Protein AF-A0A1D2M1Y4-F1 (afdb_monomer)

Sequence (96 aa):
MARTKQTARKSTGGKAPRKQLATKAARKSAPATGGVKKPIVTVPAVALREIRRYQKSTELLIRKLPFQRLVHTNLCAIHAKRVTIMPKDIQWQEYP

Foldseek 3Di:
DDDDDDDDDDDPDDDDPDDDDDDPPPDPDDDPPDPPPDPPDDPVNVVVVVVVVCVVDDDDPDDDVVVVLVVQLCVQCVVVVHRDRDPVSNVVPPDD

Secondary structure (DSSP, 8-state):
-------PPP------------------PPPSSS--------HHHHHHHHHHHHHH----SS-HHHHHHHHHHHHHHHHTT-SS--HHHHGGGS--

Structure (mmCIF, N/CA/C/O backbone):
data_AF-A0A1D2M1Y4-F1
#
_entry.id   AF-A0A1D2M1Y4-F1
#
loop_
_atom_site.group_PDB
_atom_site.id
_atom_site.type_symbol
_atom_site.label_atom_id
_atom_site.label_alt_id
_atom_site.label_comp_id
_atom_site.label_asym_id
_atom_site.label_entity_id
_atom_site.label_seq_id
_atom_site.pdbx_PDB_ins_code
_atom_site.Cartn_x
_atom_site.Cartn_y
_atom_site.Cartn_z
_atom_site.occupancy
_atom_site.B_iso_or_equiv
_atom_site.auth_seq_id
_atom_site.auth_comp_id
_atom_site.auth_asym_id
_atom_site.auth_atom_id
_atom_site.pdbx_PDB_model_num
ATOM 1 N N . MET A 1 1 ? 101.021 2.258 -34.499 1.00 53.38 1 MET A N 1
ATOM 2 C CA . MET A 1 1 ? 100.286 2.958 -33.421 1.00 53.38 1 MET A CA 1
ATOM 3 C C . MET A 1 1 ? 99.354 3.985 -34.041 1.00 53.38 1 MET A C 1
ATOM 5 O O . MET A 1 1 ? 99.857 4.875 -34.704 1.00 53.38 1 MET A O 1
ATOM 9 N N . ALA A 1 2 ? 98.043 3.898 -33.812 1.00 53.41 2 ALA A N 1
ATOM 10 C CA . ALA A 1 2 ? 97.169 5.074 -33.769 1.00 53.41 2 ALA A CA 1
ATOM 11 C C . ALA A 1 2 ? 95.862 4.694 -33.057 1.00 53.41 2 ALA A C 1
ATOM 13 O O . ALA A 1 2 ? 95.024 3.960 -33.565 1.00 53.41 2 ALA A O 1
ATOM 14 N N . ARG A 1 3 ? 95.773 5.155 -31.812 1.00 63.22 3 ARG A N 1
ATOM 15 C CA . ARG A 1 3 ? 94.729 4.934 -30.811 1.00 63.22 3 ARG A CA 1
ATOM 16 C C . ARG A 1 3 ? 93.393 5.531 -31.269 1.00 63.22 3 ARG A C 1
ATOM 18 O O . ARG A 1 3 ? 93.292 6.747 -31.409 1.00 63.22 3 ARG A O 1
ATOM 25 N N . THR A 1 4 ? 92.354 4.712 -31.417 1.00 67.31 4 THR A N 1
ATOM 26 C CA . THR A 1 4 ? 90.972 5.197 -31.554 1.00 67.31 4 THR A CA 1
ATOM 27 C C . THR A 1 4 ? 90.547 5.864 -30.245 1.00 67.31 4 THR A C 1
ATOM 29 O O . THR A 1 4 ? 90.450 5.212 -29.204 1.00 67.31 4 THR A O 1
ATOM 32 N N . LYS A 1 5 ? 90.336 7.184 -30.266 1.00 69.50 5 LYS A N 1
ATOM 33 C CA . LYS A 1 5 ? 89.793 7.929 -29.125 1.00 69.50 5 LYS A CA 1
ATOM 34 C C . LYS A 1 5 ? 88.296 7.637 -29.011 1.00 69.50 5 LYS A C 1
ATOM 36 O O . LYS A 1 5 ? 87.521 8.016 -29.879 1.00 69.50 5 LYS A O 1
ATOM 41 N N . GLN A 1 6 ? 87.904 6.983 -27.923 1.00 66.31 6 GLN A N 1
ATOM 42 C CA . GLN A 1 6 ? 86.523 6.930 -27.456 1.00 66.31 6 GLN A CA 1
ATOM 43 C C . GLN A 1 6 ? 86.063 8.357 -27.122 1.00 66.31 6 GLN A C 1
ATO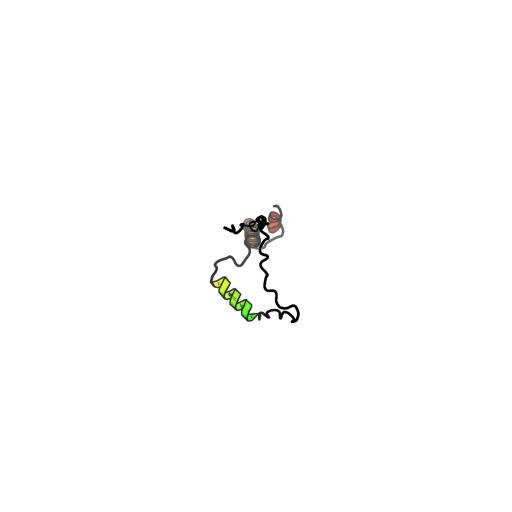M 45 O O . GLN A 1 6 ? 86.664 9.011 -26.270 1.00 66.31 6 GLN A O 1
ATOM 50 N N . THR A 1 7 ? 85.019 8.848 -27.788 1.00 67.06 7 THR A N 1
ATOM 51 C CA . THR A 1 7 ? 84.344 10.105 -27.436 1.00 67.06 7 THR A CA 1
ATOM 52 C C . THR A 1 7 ? 82.954 9.819 -26.859 1.00 67.06 7 THR A C 1
ATOM 54 O O . THR A 1 7 ? 82.386 8.742 -27.038 1.00 67.06 7 THR A O 1
ATOM 57 N N . ALA A 1 8 ? 82.489 10.747 -26.025 1.00 63.88 8 ALA A N 1
ATOM 58 C CA . ALA A 1 8 ? 81.549 10.535 -24.930 1.00 63.88 8 ALA A CA 1
ATOM 59 C C . ALA A 1 8 ? 80.127 10.061 -25.304 1.00 63.88 8 ALA A C 1
ATOM 61 O O . ALA A 1 8 ? 79.602 10.296 -26.389 1.00 63.88 8 ALA A O 1
ATOM 62 N N . ARG A 1 9 ? 79.504 9.404 -24.315 1.00 66.81 9 ARG A N 1
ATOM 63 C CA . ARG A 1 9 ? 78.141 8.852 -24.281 1.00 66.81 9 ARG A CA 1
ATOM 64 C C . ARG A 1 9 ? 77.051 9.925 -24.434 1.00 66.81 9 ARG A C 1
ATOM 66 O O . ARG A 1 9 ? 77.198 11.043 -23.952 1.00 66.81 9 ARG A O 1
ATOM 73 N N . LYS A 1 10 ? 75.904 9.525 -24.995 1.00 61.25 10 LYS A N 1
ATOM 74 C CA . LYS A 1 10 ? 74.644 10.289 -24.979 1.00 61.25 10 LYS A CA 1
ATOM 75 C C . LYS A 1 10 ? 74.128 10.407 -23.538 1.00 61.25 10 LYS A C 1
ATOM 77 O O . LYS A 1 10 ? 73.817 9.389 -22.925 1.00 61.25 10 LYS A O 1
ATOM 82 N N . SER A 1 11 ? 73.998 11.621 -23.010 1.00 65.88 11 SER A N 1
ATOM 83 C CA . SER A 1 11 ? 73.233 11.899 -21.791 1.00 65.88 11 SER A CA 1
ATOM 84 C C . SER A 1 11 ? 71.806 12.295 -22.172 1.00 65.88 11 SER A C 1
ATOM 86 O O . SER A 1 11 ? 71.481 13.462 -22.367 1.00 65.88 11 SER A O 1
ATOM 88 N N . THR A 1 12 ? 70.907 11.319 -22.280 1.00 64.12 12 THR A N 1
ATOM 89 C CA . THR A 1 12 ? 69.478 11.634 -22.188 1.00 64.12 12 THR A CA 1
ATOM 90 C C . THR A 1 12 ? 69.149 11.847 -20.719 1.00 64.12 12 THR A C 1
ATOM 92 O O . THR A 1 12 ? 69.095 10.891 -19.946 1.00 64.12 12 THR A O 1
ATOM 95 N N . GLY A 1 13 ? 68.992 13.118 -20.343 1.00 60.94 13 GLY A N 1
ATOM 96 C CA . GLY A 1 13 ? 68.530 13.542 -19.027 1.00 60.94 13 GLY A CA 1
ATOM 97 C C . GLY A 1 13 ? 67.247 12.816 -18.621 1.00 60.94 13 GLY A C 1
ATOM 98 O O . GLY A 1 13 ? 66.368 12.557 -19.447 1.00 60.94 13 GLY A O 1
ATOM 99 N N . GLY A 1 14 ? 67.185 12.448 -17.342 1.00 67.25 14 GLY A N 1
ATOM 100 C CA . GLY A 1 14 ? 66.112 11.657 -16.760 1.00 67.25 14 GLY A CA 1
ATOM 101 C C . GLY A 1 14 ? 64.731 12.251 -17.026 1.00 67.25 14 GLY A C 1
ATOM 102 O O . GLY A 1 14 ? 64.476 13.432 -16.798 1.00 67.25 14 GLY A O 1
ATOM 103 N N . LYS A 1 15 ? 63.812 11.404 -17.486 1.00 61.50 15 LYS A N 1
ATOM 104 C CA . LYS A 1 15 ? 62.391 11.737 -17.550 1.00 61.50 15 LYS A CA 1
ATOM 105 C C . LYS A 1 15 ? 61.812 11.477 -16.159 1.00 61.50 15 LYS A C 1
ATOM 107 O O . LYS A 1 15 ? 61.646 10.326 -15.768 1.00 61.50 15 LYS A O 1
ATOM 112 N N . ALA A 1 16 ? 61.549 12.537 -15.397 1.00 67.81 16 ALA A N 1
ATOM 113 C CA . ALA A 1 16 ? 60.813 12.424 -14.139 1.00 67.81 16 ALA A CA 1
ATOM 114 C C . ALA A 1 16 ? 59.429 11.787 -14.402 1.00 67.81 16 ALA A C 1
ATOM 116 O O . ALA A 1 16 ? 58.803 12.121 -15.418 1.00 67.81 16 ALA A O 1
ATOM 117 N N . PRO A 1 17 ? 58.912 10.906 -13.523 1.00 66.62 17 PRO A N 1
ATOM 118 C CA . PRO A 1 17 ? 57.568 10.367 -13.673 1.00 66.62 17 PRO A CA 1
ATOM 119 C C . PRO A 1 17 ? 56.561 11.493 -13.414 1.00 66.62 17 PRO A C 1
ATOM 121 O O . PRO A 1 17 ? 56.244 11.848 -12.279 1.00 66.62 17 PRO A O 1
ATOM 124 N N . ARG A 1 18 ? 56.082 12.122 -14.487 1.00 64.69 18 ARG A N 1
ATOM 125 C CA . ARG A 1 18 ? 55.094 13.194 -14.394 1.00 64.69 18 ARG A CA 1
ATOM 126 C C . ARG A 1 18 ? 53.701 12.591 -14.197 1.00 64.69 18 ARG A C 1
ATOM 128 O O . ARG A 1 18 ? 53.160 12.002 -15.121 1.00 64.69 18 ARG A O 1
ATOM 135 N N . LYS A 1 19 ? 53.160 12.825 -12.994 1.00 64.25 19 LYS A N 1
ATOM 136 C CA . LYS A 1 19 ? 51.743 12.999 -12.608 1.00 64.25 19 LYS A CA 1
ATOM 137 C C . LYS A 1 19 ? 50.728 12.025 -13.238 1.00 64.25 19 LYS A C 1
ATOM 139 O O . LYS A 1 19 ? 50.389 12.147 -14.411 1.00 64.25 19 LYS A O 1
ATOM 144 N N . GLN A 1 20 ? 50.135 11.162 -12.405 1.00 64.56 20 GLN A N 1
ATOM 145 C CA . GLN A 1 20 ? 48.849 10.524 -12.706 1.00 64.56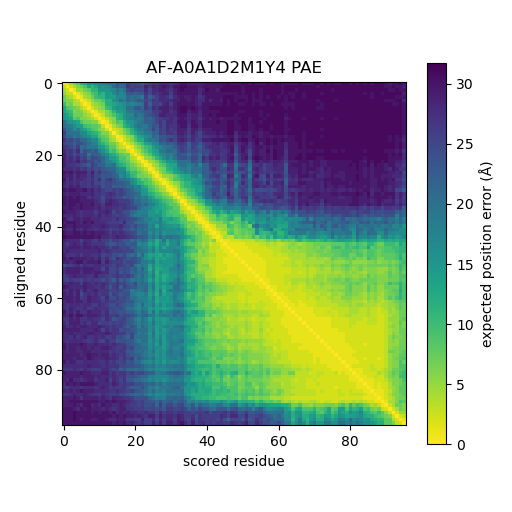 20 GLN A CA 1
ATOM 146 C C . GLN A 1 20 ? 47.826 11.607 -13.069 1.00 64.56 20 GLN A C 1
ATOM 148 O O . GLN A 1 20 ? 47.460 12.444 -12.244 1.00 64.56 20 GLN A O 1
ATOM 153 N N . LEU A 1 21 ? 47.381 11.592 -14.320 1.00 67.06 21 LEU A N 1
ATOM 154 C CA . LEU A 1 21 ? 46.204 12.316 -14.766 1.00 67.06 21 LEU A CA 1
ATOM 155 C C . LEU A 1 21 ? 45.113 11.272 -14.962 1.00 67.06 21 LEU A C 1
ATOM 157 O O . LEU A 1 21 ? 45.303 10.300 -15.691 1.00 67.06 21 LEU A O 1
ATOM 161 N N . ALA A 1 22 ? 44.006 11.456 -14.245 1.00 70.69 22 ALA A N 1
ATOM 162 C CA . ALA A 1 22 ? 42.860 10.566 -14.272 1.00 70.69 22 ALA A CA 1
ATOM 163 C C . ALA A 1 22 ? 42.459 10.234 -15.715 1.00 70.69 22 ALA A C 1
ATOM 165 O O . ALA A 1 22 ? 42.266 11.125 -16.547 1.00 70.69 22 ALA A O 1
ATOM 166 N N . THR A 1 23 ? 42.304 8.944 -16.003 1.00 64.94 23 THR A N 1
ATOM 167 C CA . THR A 1 23 ? 41.689 8.477 -17.238 1.00 64.94 23 THR A CA 1
ATOM 168 C C . THR A 1 23 ? 40.229 8.915 -17.224 1.00 64.94 23 THR A C 1
ATOM 170 O O . THR A 1 23 ? 39.363 8.313 -16.592 1.00 64.94 23 THR A O 1
ATOM 173 N N . LYS A 1 24 ? 39.941 10.020 -17.915 1.00 66.94 24 LYS A N 1
ATOM 174 C CA . LYS A 1 24 ? 38.576 10.437 -18.227 1.00 66.94 24 LYS A CA 1
ATOM 175 C C . LYS A 1 24 ? 37.962 9.321 -19.070 1.00 66.94 24 LYS A C 1
ATOM 177 O O . LYS A 1 24 ? 38.253 9.220 -20.258 1.00 66.94 24 LYS A O 1
ATOM 182 N N . ALA A 1 25 ? 37.159 8.454 -18.453 1.00 68.12 25 ALA A N 1
ATOM 183 C CA . ALA A 1 25 ? 36.386 7.460 -19.181 1.00 68.12 25 ALA A CA 1
ATOM 184 C C . ALA A 1 25 ? 35.466 8.215 -20.145 1.00 68.12 25 ALA A C 1
ATOM 186 O O . ALA A 1 25 ? 34.496 8.857 -19.732 1.00 68.12 25 ALA A O 1
ATOM 187 N N . ALA A 1 26 ? 35.817 8.204 -21.430 1.00 66.06 26 ALA A N 1
ATOM 188 C CA . ALA A 1 26 ? 34.986 8.771 -22.471 1.00 66.06 26 ALA A CA 1
ATOM 189 C C . ALA A 1 26 ? 33.692 7.952 -22.514 1.00 66.06 26 ALA A C 1
ATOM 191 O O . ALA A 1 26 ? 33.660 6.834 -23.028 1.00 66.06 26 ALA A O 1
ATOM 192 N N . ARG A 1 27 ? 32.614 8.483 -21.925 1.00 69.75 27 ARG A N 1
ATOM 193 C CA . ARG A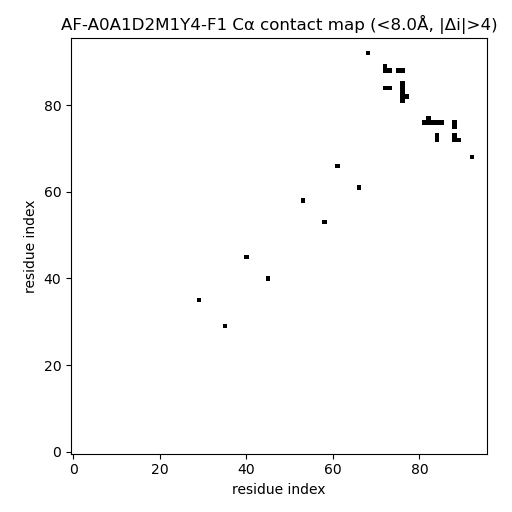 1 27 ? 31.270 7.963 -22.179 1.00 69.75 27 ARG A CA 1
ATOM 194 C C . ARG A 1 27 ? 31.053 8.093 -23.685 1.00 69.75 27 ARG A C 1
ATOM 196 O O . ARG A 1 27 ? 31.176 9.195 -24.212 1.00 69.75 27 ARG A O 1
ATOM 203 N N . LYS A 1 28 ? 30.766 6.985 -24.373 1.00 67.00 28 LYS A N 1
ATOM 204 C CA . LYS A 1 28 ? 30.310 7.006 -25.768 1.00 67.00 28 LYS A CA 1
ATOM 205 C C . LYS A 1 28 ? 28.978 7.759 -25.813 1.00 67.00 28 LYS A C 1
ATOM 207 O O . LYS A 1 28 ? 27.922 7.164 -25.627 1.00 67.00 28 LYS A O 1
ATOM 212 N N . SER A 1 29 ? 29.023 9.075 -25.982 1.00 64.69 29 SER A N 1
ATOM 213 C CA . SER A 1 29 ? 27.862 9.860 -26.382 1.00 64.69 29 SER A CA 1
ATOM 214 C C . SER A 1 29 ? 27.645 9.659 -27.878 1.00 64.69 29 SER A C 1
ATOM 216 O O . SER A 1 29 ? 28.611 9.630 -28.642 1.00 64.69 29 SER A O 1
ATOM 218 N N . ALA A 1 30 ? 26.383 9.498 -28.279 1.00 70.00 30 ALA A N 1
ATOM 219 C CA . ALA A 1 30 ? 25.983 9.412 -29.680 1.00 70.00 30 ALA A CA 1
ATOM 220 C C . ALA A 1 30 ? 26.530 10.608 -30.499 1.00 70.00 30 ALA A C 1
ATOM 222 O O . ALA A 1 30 ? 26.732 11.684 -29.928 1.00 70.00 30 ALA A O 1
ATOM 223 N N . PRO A 1 31 ? 26.793 10.434 -31.809 1.00 69.44 31 PRO A N 1
ATOM 224 C CA . PRO A 1 31 ? 27.298 11.503 -32.672 1.00 69.44 31 PRO A CA 1
ATOM 225 C C . PRO A 1 31 ? 26.381 12.738 -32.644 1.00 69.44 31 PRO A C 1
ATOM 227 O O . PRO A 1 31 ? 25.160 12.610 -32.640 1.00 69.44 31 PRO A O 1
ATOM 230 N N . ALA A 1 32 ? 26.978 13.937 -32.638 1.00 63.44 32 ALA A N 1
ATOM 231 C CA . ALA A 1 32 ? 26.284 15.230 -32.521 1.00 63.44 32 ALA A CA 1
ATOM 232 C C . ALA A 1 32 ? 25.436 15.615 -33.755 1.00 63.44 32 ALA A C 1
ATOM 234 O O . ALA A 1 32 ? 24.770 16.646 -33.760 1.00 63.44 32 ALA A O 1
ATOM 235 N N . THR A 1 33 ? 25.436 14.780 -34.793 1.00 63.28 33 THR A N 1
ATOM 236 C CA . THR A 1 33 ? 24.705 14.955 -36.051 1.00 63.28 33 THR A CA 1
ATOM 237 C C . THR A 1 33 ? 23.760 13.777 -36.264 1.00 63.28 33 THR A C 1
ATOM 239 O O . THR A 1 33 ? 24.004 12.857 -37.038 1.00 63.28 33 THR A O 1
ATOM 242 N N . GLY A 1 34 ? 22.664 13.786 -35.517 1.00 63.94 34 GLY A N 1
ATOM 243 C CA . GLY A 1 34 ? 21.600 12.800 -35.634 1.00 63.94 34 GLY A CA 1
ATOM 244 C C . GLY A 1 34 ? 20.719 12.876 -34.405 1.00 63.94 34 GLY A C 1
ATOM 245 O O . GLY A 1 34 ? 21.167 12.556 -33.307 1.00 63.94 34 GLY A O 1
ATOM 246 N N . GLY A 1 35 ? 19.481 13.346 -34.569 1.00 74.12 35 GLY A N 1
ATOM 247 C CA . GLY A 1 35 ? 18.536 13.449 -33.461 1.00 74.12 35 GLY A CA 1
ATOM 248 C C . GLY A 1 35 ? 18.469 12.124 -32.705 1.00 74.12 35 GLY A C 1
ATOM 249 O O . GLY A 1 35 ? 18.167 11.085 -33.294 1.00 74.12 35 GLY A O 1
ATOM 250 N N . VAL A 1 36 ? 18.784 12.150 -31.408 1.00 68.06 36 VAL A N 1
ATOM 251 C CA . VAL A 1 36 ? 18.663 10.979 -30.539 1.00 68.06 36 VAL A CA 1
ATOM 252 C C . VAL A 1 36 ? 17.188 10.594 -30.529 1.00 68.06 36 VAL A C 1
ATOM 254 O O . VAL A 1 36 ? 16.375 11.249 -29.873 1.00 68.06 36 VAL A O 1
ATOM 257 N N . LYS A 1 37 ? 16.817 9.559 -31.295 1.00 72.94 37 LYS A N 1
ATOM 258 C CA . LYS A 1 37 ? 15.469 8.995 -31.232 1.00 72.94 37 LYS A CA 1
ATOM 259 C C . LYS A 1 37 ? 15.259 8.542 -29.796 1.00 72.94 37 LYS A C 1
ATOM 261 O O . LYS A 1 37 ? 15.931 7.623 -29.327 1.00 72.94 37 LYS A O 1
ATOM 266 N N . LYS A 1 38 ? 14.357 9.224 -29.085 1.00 74.31 38 LYS A N 1
ATOM 267 C CA . LYS A 1 38 ? 13.944 8.796 -27.750 1.00 74.31 38 LYS A CA 1
ATOM 268 C C . LYS A 1 38 ? 13.480 7.345 -27.883 1.00 74.31 38 LYS A C 1
ATOM 270 O O . LYS A 1 38 ? 12.692 7.075 -28.792 1.00 74.31 38 LYS A O 1
ATOM 275 N N . PRO A 1 39 ? 13.962 6.414 -27.046 1.00 73.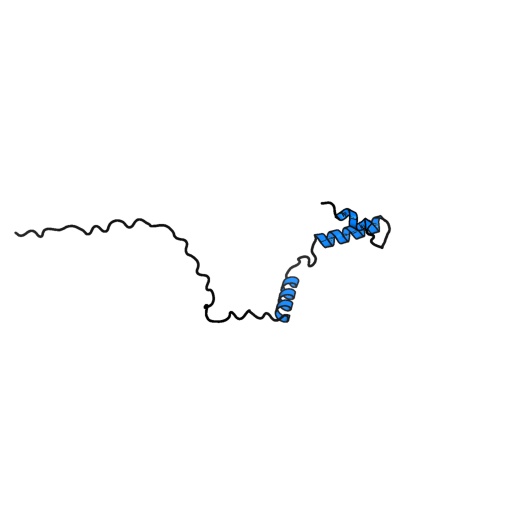81 39 PRO A N 1
ATOM 276 C CA . PRO A 1 39 ? 13.425 5.066 -27.055 1.00 73.81 39 PRO A CA 1
ATOM 277 C C . PRO A 1 39 ? 11.928 5.172 -26.753 1.00 73.81 39 PRO A C 1
ATOM 279 O O . PRO A 1 39 ? 11.533 5.587 -25.664 1.00 73.81 39 PRO A O 1
ATOM 282 N N . ILE A 1 40 ? 11.097 4.875 -27.751 1.00 77.38 40 ILE A N 1
ATOM 283 C CA . ILE A 1 40 ? 9.644 4.892 -27.605 1.00 77.38 40 ILE A CA 1
ATOM 284 C C . ILE A 1 40 ? 9.286 3.604 -26.874 1.00 77.38 40 ILE A C 1
ATOM 286 O O . ILE A 1 40 ? 9.238 2.530 -27.469 1.00 77.38 40 ILE A O 1
ATOM 290 N N . VAL A 1 41 ? 9.095 3.697 -25.560 1.00 77.06 41 VAL A N 1
ATOM 291 C CA . VAL A 1 41 ? 8.599 2.571 -24.772 1.00 77.06 41 VAL A CA 1
ATOM 292 C C . VAL A 1 41 ? 7.082 2.559 -24.893 1.00 77.06 41 VAL A C 1
ATOM 294 O O . VAL A 1 41 ? 6.401 3.461 -24.413 1.00 77.06 41 VAL A O 1
ATOM 297 N N . THR A 1 42 ? 6.545 1.538 -25.552 1.00 78.12 42 THR A N 1
ATOM 298 C CA . THR A 1 42 ? 5.099 1.339 -25.653 1.00 78.12 42 THR A CA 1
ATOM 299 C C . THR A 1 42 ? 4.531 0.988 -24.278 1.00 78.12 42 THR A C 1
ATOM 301 O O . THR A 1 42 ? 5.060 0.098 -23.611 1.00 78.12 42 THR A O 1
ATOM 304 N N . VAL A 1 43 ? 3.431 1.625 -23.874 1.00 79.88 43 VAL A N 1
ATOM 305 C CA . VAL A 1 43 ? 2.700 1.354 -22.619 1.00 79.88 43 VAL A CA 1
ATOM 306 C C . VAL A 1 43 ? 2.525 -0.145 -22.296 1.00 79.88 43 VAL A C 1
ATOM 308 O O . VAL A 1 43 ? 2.859 -0.529 -21.172 1.00 79.88 43 VAL A O 1
ATOM 311 N N . PRO A 1 44 ? 2.120 -1.034 -23.233 1.00 82.44 44 PRO A N 1
ATOM 312 C CA . PRO A 1 44 ? 2.005 -2.470 -22.939 1.00 82.44 44 PRO A CA 1
ATOM 313 C C . PRO A 1 44 ? 3.328 -3.115 -22.496 1.00 82.44 44 PRO A C 1
ATOM 315 O O . PRO A 1 44 ? 3.335 -3.993 -21.635 1.00 82.44 44 PRO A O 1
ATOM 318 N N . ALA A 1 45 ? 4.466 -2.648 -23.015 1.00 89.25 45 ALA A N 1
ATOM 319 C CA . ALA A 1 45 ? 5.778 -3.151 -22.614 1.00 89.25 45 ALA A CA 1
ATOM 320 C C . ALA A 1 45 ? 6.155 -2.731 -21.179 1.00 89.25 45 ALA A C 1
ATOM 322 O O . ALA A 1 45 ? 6.836 -3.486 -20.483 1.00 89.25 45 ALA A O 1
ATOM 323 N N . VAL A 1 46 ? 5.701 -1.560 -20.710 1.00 90.81 46 VAL A N 1
ATOM 324 C CA . VAL A 1 46 ? 5.900 -1.121 -19.316 1.00 90.81 46 VAL A CA 1
ATOM 325 C C . VAL A 1 46 ? 5.048 -1.957 -18.367 1.00 90.81 46 VAL A C 1
ATOM 327 O O . VAL A 1 46 ? 5.581 -2.483 -17.391 1.00 90.81 46 VAL A O 1
ATOM 330 N N . ALA A 1 47 ? 3.769 -2.155 -18.700 1.00 92.06 47 ALA A N 1
ATOM 331 C CA . ALA A 1 47 ? 2.840 -2.926 -17.878 1.00 92.06 47 ALA A CA 1
ATOM 332 C C . ALA A 1 47 ? 3.317 -4.376 -17.675 1.00 92.06 47 ALA A C 1
ATOM 334 O O . ALA A 1 47 ? 3.383 -4.860 -16.546 1.00 92.06 47 ALA A O 1
ATOM 335 N N . LEU A 1 48 ? 3.751 -5.059 -18.743 1.00 95.00 48 LEU A N 1
ATOM 336 C CA . LEU A 1 48 ? 4.288 -6.423 -18.633 1.00 95.00 48 LEU A CA 1
ATOM 337 C C . LEU A 1 48 ? 5.565 -6.490 -17.782 1.00 95.00 48 LEU A C 1
ATOM 339 O O . LEU A 1 48 ? 5.785 -7.472 -17.069 1.00 95.00 48 LEU A O 1
ATOM 343 N N . ARG A 1 49 ? 6.411 -5.453 -17.829 1.00 93.38 49 ARG A N 1
ATOM 344 C CA . ARG A 1 49 ? 7.608 -5.358 -16.983 1.00 93.38 49 ARG A CA 1
ATOM 345 C C . ARG A 1 49 ? 7.243 -5.173 -15.508 1.00 93.38 49 ARG A C 1
ATOM 347 O O . ARG A 1 49 ? 7.877 -5.793 -14.656 1.00 93.38 49 ARG A O 1
ATOM 354 N N . GLU A 1 50 ? 6.244 -4.349 -15.207 1.00 94.25 50 GLU A N 1
ATOM 355 C CA . GLU A 1 50 ? 5.752 -4.120 -13.842 1.00 94.25 50 GLU A CA 1
ATOM 356 C C . GLU A 1 50 ? 5.105 -5.373 -13.246 1.00 94.25 50 GLU A C 1
ATOM 358 O O . GLU A 1 50 ? 5.463 -5.754 -12.134 1.00 94.25 50 GLU A O 1
ATOM 363 N N . ILE A 1 51 ? 4.263 -6.082 -14.009 1.00 95.56 51 ILE A N 1
ATOM 364 C CA . ILE A 1 51 ? 3.660 -7.358 -13.584 1.00 95.56 51 ILE A CA 1
ATOM 365 C C . ILE A 1 51 ? 4.751 -8.364 -13.200 1.00 95.56 51 ILE A C 1
ATOM 367 O O . ILE A 1 51 ? 4.732 -8.915 -12.100 1.00 95.56 51 ILE A O 1
ATOM 371 N N . ARG A 1 52 ? 5.756 -8.550 -14.068 1.00 96.56 52 ARG A N 1
ATOM 372 C CA . ARG A 1 52 ? 6.879 -9.463 -13.792 1.00 96.56 52 ARG A CA 1
ATOM 373 C C . ARG A 1 52 ? 7.690 -9.042 -12.566 1.00 96.56 52 ARG A C 1
ATOM 375 O O . ARG A 1 52 ? 8.180 -9.905 -11.843 1.00 96.56 52 ARG A O 1
ATOM 382 N N . ARG A 1 53 ? 7.855 -7.735 -12.326 1.00 96.44 53 ARG A N 1
ATOM 383 C CA . ARG A 1 53 ? 8.556 -7.219 -11.142 1.00 96.44 53 ARG A CA 1
ATOM 384 C C . ARG A 1 53 ? 7.777 -7.535 -9.862 1.00 96.44 53 ARG A C 1
ATOM 386 O O . ARG A 1 53 ? 8.365 -8.120 -8.958 1.00 96.44 53 ARG A O 1
ATOM 393 N N . TYR A 1 54 ? 6.493 -7.178 -9.796 1.00 97.00 54 TYR A N 1
ATOM 394 C CA . TYR A 1 54 ? 5.671 -7.335 -8.588 1.00 97.00 54 TYR A CA 1
ATOM 395 C C . TYR A 1 54 ? 5.311 -8.785 -8.271 1.00 97.00 54 TYR A C 1
ATOM 397 O O . TYR A 1 54 ? 5.105 -9.107 -7.112 1.00 97.00 54 TYR A O 1
ATOM 405 N N . GLN A 1 55 ? 5.273 -9.674 -9.265 1.00 97.00 55 GLN A N 1
ATOM 406 C CA . GLN A 1 55 ? 5.119 -11.111 -9.012 1.00 97.00 55 GLN A CA 1
ATOM 407 C C . GLN A 1 55 ? 6.396 -11.757 -8.453 1.00 97.00 55 GLN A C 1
ATOM 409 O O . GLN A 1 55 ? 6.323 -12.811 -7.829 1.00 97.00 55 GLN A O 1
ATOM 414 N N . LYS A 1 56 ? 7.572 -11.152 -8.682 1.00 98.00 56 LYS A N 1
ATOM 415 C CA . LYS A 1 56 ? 8.862 -11.652 -8.181 1.00 98.00 56 LYS A CA 1
ATOM 416 C C . LYS A 1 56 ? 9.200 -11.122 -6.784 1.00 98.00 56 LYS A C 1
ATOM 418 O O . LYS A 1 56 ? 9.917 -11.793 -6.045 1.00 98.00 56 LYS A 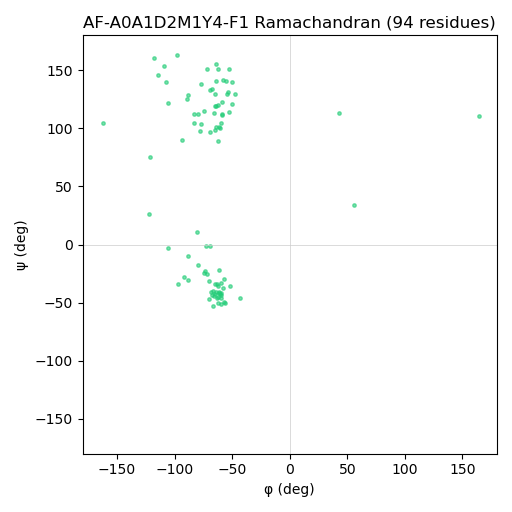O 1
ATOM 423 N N . SER A 1 57 ? 8.754 -9.914 -6.444 1.00 97.12 57 SER A N 1
ATOM 424 C CA . SER A 1 57 ? 8.960 -9.310 -5.125 1.00 97.12 57 SER A CA 1
ATOM 425 C C . SER A 1 57 ? 7.738 -9.487 -4.223 1.00 97.12 57 SER A C 1
ATOM 427 O O . SER A 1 57 ? 6.638 -9.772 -4.676 1.00 97.12 57 SER A O 1
ATOM 429 N N . THR A 1 58 ? 7.933 -9.295 -2.921 1.00 96.31 58 THR A N 1
ATOM 430 C CA . THR A 1 58 ? 6.861 -9.319 -1.909 1.00 96.31 58 THR A CA 1
ATOM 431 C C . THR A 1 58 ? 6.805 -7.999 -1.136 1.00 96.31 58 THR A C 1
ATOM 433 O O . THR A 1 58 ? 6.436 -7.959 0.036 1.00 96.31 58 THR A O 1
ATOM 436 N N . GLU A 1 59 ? 7.257 -6.908 -1.761 1.00 96.12 59 GLU A N 1
ATOM 437 C CA . GLU A 1 59 ? 7.214 -5.577 -1.158 1.00 96.12 59 GLU A CA 1
ATOM 438 C C . GLU A 1 59 ? 5.776 -5.045 -1.099 1.00 96.12 59 GLU A C 1
ATOM 440 O O . GLU A 1 59 ? 4.932 -5.379 -1.931 1.00 96.12 59 GLU A O 1
ATOM 445 N N . LEU A 1 60 ? 5.488 -4.204 -0.105 1.00 96.19 60 LEU A N 1
ATOM 446 C CA . LEU A 1 60 ? 4.170 -3.589 0.017 1.00 96.19 60 LEU A CA 1
ATOM 447 C C . LEU A 1 60 ? 3.918 -2.653 -1.169 1.00 96.19 60 LEU A C 1
ATOM 449 O O . LEU A 1 60 ? 4.722 -1.766 -1.452 1.00 96.19 60 LEU A O 1
ATOM 453 N N . LEU A 1 61 ? 2.762 -2.814 -1.813 1.00 95.25 61 LEU A N 1
ATOM 454 C CA . LEU A 1 61 ? 2.343 -1.956 -2.926 1.00 95.25 61 LEU A CA 1
ATOM 455 C C . LEU A 1 61 ? 1.883 -0.567 -2.456 1.00 95.25 61 LEU A C 1
ATOM 457 O O . LEU A 1 61 ? 1.940 0.401 -3.211 1.00 95.25 61 LEU A O 1
ATOM 461 N N . ILE A 1 62 ? 1.447 -0.461 -1.198 1.00 95.88 62 ILE A N 1
ATOM 462 C CA . ILE A 1 62 ? 1.000 0.782 -0.565 1.00 95.88 62 ILE A CA 1
ATOM 463 C C . ILE A 1 62 ? 2.060 1.232 0.447 1.00 95.88 62 ILE A C 1
ATOM 465 O O . ILE A 1 62 ? 2.640 0.426 1.176 1.00 95.88 62 ILE A O 1
ATOM 469 N N . ARG A 1 63 ? 2.321 2.542 0.511 1.00 96.31 63 ARG A N 1
ATOM 470 C CA . ARG A 1 63 ? 3.291 3.123 1.453 1.00 96.31 63 ARG A CA 1
ATOM 471 C C . ARG A 1 63 ? 2.851 2.909 2.909 1.00 96.31 63 ARG A C 1
ATOM 473 O O . ARG A 1 63 ? 1.689 3.114 3.246 1.00 96.31 63 ARG A O 1
ATOM 480 N N . LYS A 1 64 ? 3.812 2.608 3.790 1.00 94.69 64 LYS A N 1
ATOM 481 C CA . LYS A 1 64 ? 3.562 2.302 5.212 1.00 94.69 64 LYS A CA 1
ATOM 482 C C . LYS A 1 64 ? 2.890 3.443 5.984 1.00 94.69 64 LYS A C 1
ATOM 484 O O . LYS A 1 64 ? 1.872 3.217 6.621 1.00 94.69 64 LYS A O 1
ATOM 489 N N . LEU A 1 65 ? 3.424 4.664 5.908 1.00 93.31 65 LEU A N 1
ATOM 490 C CA . LEU A 1 65 ? 2.938 5.802 6.701 1.00 93.31 65 LEU A CA 1
ATOM 491 C C . LEU A 1 65 ? 1.473 6.202 6.419 1.00 93.31 65 LEU A C 1
ATOM 493 O O . LEU A 1 65 ? 0.716 6.318 7.379 1.00 93.31 65 LEU A O 1
ATOM 497 N N . PRO A 1 66 ? 1.021 6.401 5.162 1.00 93.81 66 PRO A N 1
ATOM 498 C CA . PRO A 1 66 ? -0.388 6.719 4.913 1.00 93.81 66 PRO A CA 1
ATOM 499 C C . PRO A 1 66 ? -1.323 5.566 5.300 1.00 93.81 66 PRO A C 1
ATOM 501 O O . PRO A 1 66 ? -2.414 5.817 5.803 1.00 93.81 66 PRO A O 1
ATOM 504 N N . PHE A 1 67 ? -0.886 4.311 5.141 1.00 95.69 67 PHE A N 1
ATOM 505 C CA . PHE A 1 67 ? -1.665 3.155 5.584 1.00 95.69 67 PHE A CA 1
ATOM 506 C C . PHE A 1 67 ? -1.779 3.091 7.114 1.00 95.69 67 PHE A C 1
ATOM 508 O O . PHE A 1 67 ? -2.867 2.900 7.644 1.00 95.69 67 PHE A O 1
ATOM 515 N N . GLN A 1 68 ? -0.685 3.339 7.835 1.00 94.00 68 GLN A N 1
ATOM 516 C CA . GLN A 1 68 ? -0.673 3.421 9.298 1.00 94.00 68 GLN A CA 1
ATOM 517 C C . GLN A 1 68 ? -1.601 4.526 9.811 1.00 94.00 68 GLN A C 1
ATOM 519 O O . GLN A 1 68 ? -2.354 4.302 10.757 1.00 94.00 68 GLN A O 1
ATOM 524 N N . ARG A 1 69 ? -1.575 5.704 9.173 1.00 94.00 69 ARG A N 1
ATOM 525 C CA . ARG A 1 69 ? -2.488 6.812 9.483 1.00 94.00 69 ARG A CA 1
ATOM 526 C C . ARG A 1 69 ? -3.942 6.374 9.335 1.00 94.00 69 ARG A C 1
ATOM 528 O O . ARG A 1 69 ? -4.709 6.536 10.276 1.00 94.00 69 ARG A O 1
ATOM 535 N N . LEU A 1 70 ? -4.296 5.738 8.219 1.00 94.12 70 LEU A N 1
ATOM 536 C CA . LEU A 1 70 ? -5.647 5.219 7.988 1.00 94.12 70 LEU A CA 1
ATOM 537 C C . LEU A 1 70 ? -6.064 4.169 9.027 1.00 94.12 70 LEU A C 1
ATOM 539 O O . LEU A 1 70 ? -7.191 4.194 9.511 1.00 94.12 70 LEU A O 1
ATOM 543 N N . VAL A 1 71 ? -5.176 3.248 9.398 1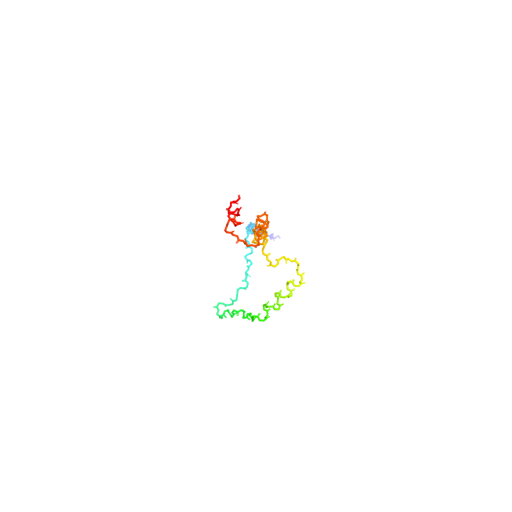.00 95.56 71 VAL A N 1
ATOM 544 C CA . VAL A 1 71 ? -5.479 2.259 10.443 1.00 95.56 71 VAL A CA 1
ATOM 545 C C . VAL A 1 71 ? -5.748 2.961 11.775 1.00 95.56 71 VAL A C 1
ATOM 547 O O . VAL A 1 71 ? -6.747 2.678 12.431 1.00 95.56 71 VAL A O 1
ATOM 550 N N . HIS A 1 72 ? -4.912 3.930 12.148 1.00 94.62 72 HIS A N 1
ATOM 551 C CA . HIS A 1 72 ? -5.056 4.656 13.405 1.00 94.62 72 HIS A CA 1
ATOM 552 C C . HIS A 1 72 ? -6.330 5.522 13.446 1.00 94.62 72 HIS A C 1
ATOM 554 O O . HIS A 1 72 ? -7.025 5.498 14.458 1.00 94.62 72 HIS A O 1
ATOM 560 N N . THR A 1 73 ? -6.715 6.196 12.353 1.00 94.75 73 THR A N 1
ATOM 561 C CA . THR A 1 73 ? -7.983 6.955 12.316 1.00 94.75 73 THR A CA 1
ATOM 562 C C . THR A 1 73 ? -9.201 6.049 12.519 1.00 94.75 73 THR A C 1
ATOM 564 O O . THR A 1 73 ? -10.111 6.399 13.272 1.00 94.75 73 THR A O 1
ATOM 567 N N . ASN A 1 74 ? -9.207 4.859 11.908 1.00 95.56 74 ASN A N 1
ATOM 568 C CA . ASN A 1 74 ? -10.269 3.870 12.114 1.00 95.56 74 ASN A CA 1
ATOM 569 C C . ASN A 1 74 ? -10.300 3.359 13.561 1.00 95.56 74 ASN A C 1
ATOM 571 O O . ASN A 1 74 ? -11.375 3.263 14.153 1.00 95.56 74 ASN A O 1
ATOM 575 N N . LEU A 1 75 ? -9.138 3.083 14.163 1.00 95.75 75 LEU A N 1
ATOM 576 C CA . LEU A 1 75 ? -9.052 2.677 15.569 1.00 95.75 75 LEU A CA 1
ATOM 577 C C . LEU A 1 75 ? -9.619 3.750 16.513 1.00 95.75 75 LEU A C 1
ATOM 579 O O . LEU A 1 75 ? -10.362 3.406 17.430 1.00 95.75 75 LEU A O 1
ATOM 583 N N . CYS A 1 76 ? -9.333 5.036 16.280 1.00 94.44 76 CYS A N 1
ATOM 584 C CA . CYS A 1 76 ? -9.902 6.139 17.063 1.00 94.44 76 CYS A CA 1
ATOM 585 C C . CYS A 1 76 ? -11.436 6.201 16.958 1.00 94.44 76 CYS A C 1
ATOM 587 O O . CYS A 1 76 ? -12.122 6.379 17.970 1.00 94.44 76 CYS A O 1
ATOM 589 N N . ALA A 1 77 ? -11.992 6.003 15.758 1.00 95.19 77 ALA A N 1
ATOM 590 C CA . ALA A 1 77 ? -13.439 5.955 15.559 1.00 95.19 77 ALA A CA 1
ATOM 591 C C . ALA A 1 77 ? -14.077 4.773 16.314 1.00 95.19 77 ALA A C 1
ATOM 593 O O . ALA A 1 77 ? -15.048 4.966 17.054 1.00 95.19 77 ALA A O 1
ATOM 594 N N . ILE A 1 78 ? -13.478 3.581 16.211 1.00 96.25 78 ILE A N 1
ATOM 595 C CA . ILE A 1 78 ? -13.938 2.361 16.892 1.00 96.25 78 ILE A CA 1
ATOM 596 C C . ILE A 1 78 ? -13.835 2.499 18.415 1.00 96.25 78 ILE A C 1
ATOM 598 O O . ILE A 1 78 ? -14.765 2.113 19.122 1.00 96.25 78 ILE A O 1
ATOM 602 N N . HIS A 1 79 ? -12.757 3.094 18.935 1.00 96.00 79 HIS A N 1
ATOM 603 C CA . HIS A 1 79 ? -12.603 3.372 20.367 1.00 96.00 79 HIS A CA 1
ATOM 604 C C . HIS A 1 79 ? -13.747 4.251 20.896 1.00 96.00 79 HIS A C 1
ATOM 606 O O . HIS A 1 79 ? -14.281 4.015 21.977 1.00 96.00 79 HIS A O 1
ATOM 612 N N . ALA A 1 80 ? -14.197 5.211 20.086 1.00 95.00 80 ALA A N 1
ATOM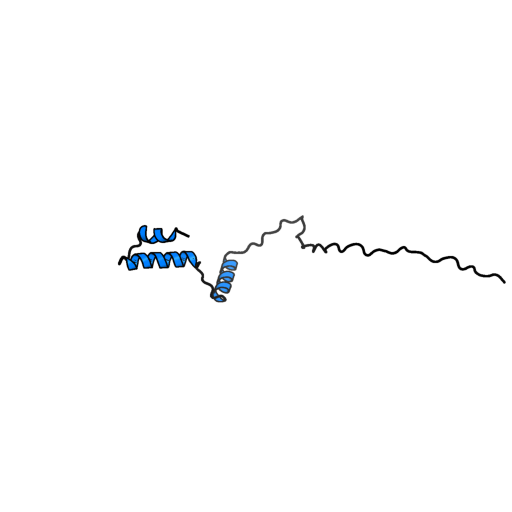 613 C CA . ALA A 1 80 ? -15.361 6.042 20.372 1.00 95.00 80 ALA A CA 1
ATOM 614 C C . ALA A 1 80 ? -16.711 5.362 20.053 1.00 95.00 80 ALA A C 1
ATOM 616 O O . ALA A 1 80 ? -17.734 6.048 20.040 1.00 95.00 80 ALA A O 1
ATOM 617 N N . LYS A 1 81 ? -16.727 4.049 19.774 1.00 96.75 81 LYS A N 1
ATOM 618 C CA . LYS A 1 81 ? -17.905 3.246 19.393 1.00 96.75 81 LYS A CA 1
ATOM 619 C C . LYS A 1 81 ? -18.648 3.794 18.167 1.00 96.75 81 LYS A C 1
ATOM 621 O O . LYS A 1 81 ? -19.871 3.704 18.079 1.00 96.75 81 LYS A O 1
ATOM 626 N N . ARG A 1 82 ? -17.915 4.380 17.217 1.00 95.50 82 ARG A N 1
ATOM 627 C CA . ARG A 1 82 ? -18.449 4.929 15.963 1.00 95.50 82 ARG A CA 1
ATOM 628 C C . ARG A 1 82 ? -17.924 4.153 14.760 1.00 95.50 82 ARG A C 1
ATOM 630 O O . ARG A 1 82 ? -16.772 3.736 14.741 1.00 95.50 82 ARG A O 1
ATOM 637 N N . VAL A 1 83 ? -18.766 4.032 13.734 1.00 94.94 83 VAL A N 1
ATOM 638 C CA . VAL A 1 83 ? -18.387 3.496 12.411 1.00 94.94 83 VAL A CA 1
ATOM 639 C C . VAL A 1 83 ? -17.947 4.621 11.463 1.00 94.94 83 VAL A C 1
ATOM 641 O O . VAL A 1 83 ? -17.118 4.413 10.583 1.00 94.94 83 VAL A O 1
ATOM 644 N N . THR A 1 84 ? -18.460 5.837 11.663 1.00 95.75 84 THR A N 1
ATOM 645 C CA . THR A 1 84 ? -18.144 7.008 10.835 1.00 95.75 84 THR A CA 1
ATOM 646 C C . THR A 1 84 ? -16.922 7.754 11.369 1.00 95.75 84 THR A C 1
ATOM 648 O O . THR A 1 84 ? -16.914 8.196 12.525 1.00 95.75 84 THR A O 1
ATOM 651 N N . ILE A 1 85 ? -15.921 7.947 10.507 1.00 94.12 85 ILE A N 1
ATOM 652 C CA . ILE A 1 85 ? -14.738 8.773 10.782 1.00 94.12 85 ILE A CA 1
ATOM 653 C C . ILE A 1 85 ? -15.157 10.248 10.839 1.00 94.12 85 ILE A C 1
ATOM 655 O O . ILE A 1 85 ? -15.870 10.737 9.964 1.00 94.12 85 ILE A O 1
ATOM 659 N N . MET A 1 86 ? -14.708 10.963 11.868 1.00 94.12 86 MET A N 1
ATOM 660 C CA . MET A 1 86 ? -14.945 12.395 12.065 1.00 94.12 86 MET A CA 1
ATOM 661 C C . MET A 1 86 ? -13.616 13.168 12.060 1.00 94.12 86 MET A C 1
ATOM 663 O O . MET A 1 86 ? -12.575 12.576 12.340 1.00 94.12 86 MET A O 1
ATOM 667 N N . PRO A 1 87 ? -13.620 14.497 11.829 1.00 92.19 87 PRO A N 1
ATOM 668 C CA . PRO A 1 87 ? -12.393 15.305 11.822 1.00 92.19 87 PRO A CA 1
ATOM 669 C C . PRO A 1 87 ? -11.520 15.133 13.077 1.00 92.19 87 PRO A C 1
ATOM 671 O O . PRO A 1 87 ? -10.299 15.054 12.974 1.00 92.19 87 PRO A O 1
ATOM 674 N N . LYS A 1 88 ? -12.141 14.956 14.252 1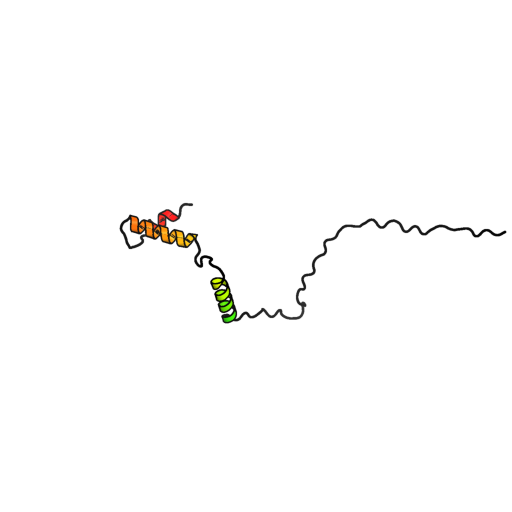.00 91.00 88 LYS A N 1
ATOM 675 C CA . LYS A 1 88 ? -11.446 14.701 15.526 1.00 91.00 88 LYS A CA 1
ATOM 676 C C . LYS A 1 88 ? -10.615 13.413 15.568 1.00 91.00 88 LYS A C 1
ATOM 678 O O . LYS A 1 88 ? -9.706 13.312 16.381 1.00 91.00 88 LYS A O 1
ATOM 683 N N . ASP A 1 89 ? -10.911 12.443 14.704 1.00 90.88 89 ASP A N 1
ATOM 684 C CA . ASP A 1 89 ? -10.166 11.179 14.607 1.00 90.88 89 ASP A CA 1
ATOM 685 C C . ASP A 1 89 ? -8.863 11.348 13.807 1.00 90.88 89 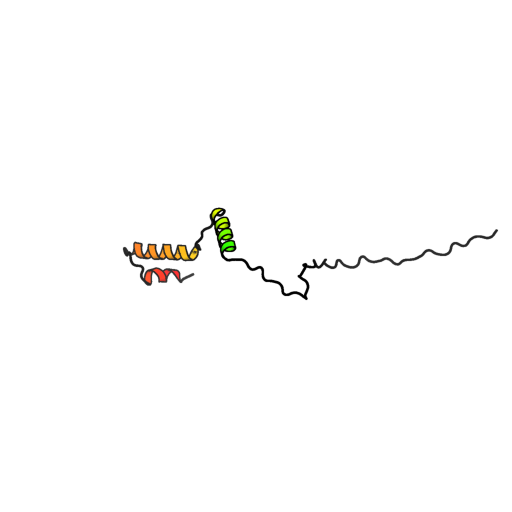ASP A C 1
ATOM 687 O O . ASP A 1 89 ? -7.963 10.517 13.891 1.00 90.88 89 ASP A O 1
ATOM 691 N N . ILE A 1 90 ? -8.761 12.433 13.032 1.00 88.50 90 ILE A N 1
ATOM 692 C CA . ILE A 1 90 ? -7.625 12.759 12.161 1.00 88.50 90 ILE A CA 1
ATOM 693 C C . ILE A 1 90 ? -6.670 13.741 12.861 1.00 88.50 90 ILE A C 1
ATOM 695 O O . ILE A 1 90 ? -5.456 13.645 12.701 1.00 88.50 90 ILE A O 1
ATOM 699 N N . GLN A 1 91 ? -7.212 14.646 13.683 1.00 78.19 91 GLN A N 1
ATOM 700 C CA . GLN A 1 91 ? -6.480 15.735 14.350 1.00 78.19 91 GLN A CA 1
ATOM 701 C C . GLN A 1 91 ? -5.309 15.272 15.236 1.00 78.19 91 GLN A C 1
ATOM 703 O O . GLN A 1 91 ? -4.305 15.969 15.339 1.00 78.19 91 GLN A O 1
ATOM 708 N N . TRP A 1 92 ? -5.377 14.072 15.822 1.00 60.31 92 TRP A N 1
ATOM 709 C CA . TRP A 1 92 ? -4.299 13.522 16.660 1.00 60.31 92 TRP A CA 1
ATOM 710 C C . TRP A 1 92 ? -3.056 13.062 15.879 1.00 60.31 92 TRP A C 1
ATOM 712 O O . TRP A 1 92 ? -2.102 12.579 16.481 1.00 60.31 92 TRP A O 1
ATOM 722 N N . GLN A 1 93 ? -3.051 13.170 14.546 1.00 57.75 93 GLN A N 1
ATOM 723 C CA . GLN A 1 93 ? -1.958 12.690 13.692 1.00 57.75 93 GLN A CA 1
ATOM 724 C C . GLN A 1 93 ? -1.063 13.800 13.120 1.00 57.75 93 GLN A C 1
ATOM 726 O O . GLN A 1 93 ? -0.108 13.487 12.401 1.00 57.75 93 GLN A O 1
ATOM 731 N N . GLU A 1 94 ? -1.370 15.071 13.385 1.00 59.66 94 GLU A N 1
ATOM 732 C CA . GLU A 1 94 ? -0.617 16.220 12.857 1.00 59.66 94 GLU A CA 1
ATOM 733 C C . GLU A 1 94 ? 0.561 16.667 13.730 1.00 59.66 94 GLU A C 1
ATOM 735 O O . GLU A 1 94 ? 1.389 17.446 13.263 1.00 59.66 94 GLU A O 1
ATOM 740 N N . TYR A 1 95 ? 0.699 16.143 14.949 1.00 50.09 95 TYR A N 1
ATOM 741 C CA . TYR A 1 95 ? 1.858 16.441 15.787 1.00 50.09 95 TYR A CA 1
ATOM 742 C C . TYR A 1 95 ? 3.002 15.447 15.513 1.00 50.09 95 TYR A C 1
ATOM 744 O O . TYR A 1 95 ? 2.738 14.240 15.476 1.00 50.09 95 TYR A O 1
ATOM 752 N N . PRO A 1 96 ? 4.232 15.938 15.247 1.00 62.88 96 PRO A N 1
ATOM 753 C CA . PRO A 1 96 ? 5.408 15.098 15.026 1.00 62.88 96 PRO A CA 1
ATOM 754 C C . PRO A 1 96 ? 5.787 14.272 16.259 1.00 62.88 96 PRO A C 1
ATOM 756 O O . PRO A 1 96 ? 5.548 14.746 17.393 1.00 62.88 96 PRO A O 1
#

pLDDT: mean 80.18, std 14.75, range [50.09, 98.0]

Mean predicted aligned error: 17.43 Å

Solvent-accessible surface area (backbone atoms only — not comparable to full-atom values): 6728 Å² total; per-residue (Å²): 139,83,85,83,79,87,75,85,80,88,81,80,75,83,81,72,88,77,70,95,70,81,80,76,77,79,73,88,68,78,68,95,83,59,85,78,75,71,83,81,77,53,68,71,63,53,52,57,51,50,53,58,49,58,74,73,49,88,73,78,92,64,65,64,67,68,51,51,50,54,52,49,27,52,49,48,19,47,75,69,76,37,91,68,79,50,72,78,39,52,62,81,68,76,70,132

Nearest PDB structures (foldseek):
  8xjv-assembly1_v  TM=2.948E-01  e=3.253E-01  Xenopus laevis

Organism: Orchesella cincta (NCBI:txid48709)

InterPro domains:
  IPR000164 Histone H3/CENP-A [PR00622] (3-17)
  IPR000164 Histone H3/CENP-A [PR00622] (17-31)
  IPR000164 Histone H3/CENP-A [PR00622] (33-54)
  IPR000164 Histone H3/CENP-A [PR00622] (57-74)
  IPR000164 Histone H3/CENP-A [PS00322] (15-21)
  IPR000164 Histone H3/CENP-A [PTHR11426] (1-72)
  IPR000164 Histone H3/CENP-A [SM00428] (34-95)
  IPR009072 Histone-fold [G3DSA:1.10.20.10] (2-72)
  IPR009072 Histone-fold [G3DSA:1.10.20.10] (73-94)
  IPR009072 Histone-fold [SSF47113] (2-92)
  IPR031444 PCNA-associated factor, histone-like domain [PF15715] (1-58)

Radius of gyration: 37.38 Å; Cα contacts (8 Å, |Δi|>4): 18; chains: 1; bounding box: 119×28×56 Å